Protein AF-A0A946HM13-F1 (afdb_monomer_lite)

Secondary structure (DSSP, 8-state):
-PPEEEEEETTEEEEEETT--HHHHHTTTT-----SS---STT------S--

Foldseek 3Di:
DFDWDWDDDPNDIDIDGPPDDPCNSQPPVPNDDDDDQDDPDPPHDRPCPPVD

Sequence (52 aa):
MSDKVQFTLDGQSVEADAGMTIWEVANGRGLVIPHLCHKPAPGYRPDGNCRA

pLDDT: mean 90.74, std 7.06, range [51.28, 96.5]

Structure (mmCIF, N/CA/C/O backbone):
data_AF-A0A946HM13-F1
#
_entry.id   AF-A0A946HM13-F1
#
loop_
_atom_site.group_PDB
_atom_site.id
_atom_site.type_symbol
_atom_site.label_atom_id
_atom_site.label_alt_id
_atom_site.label_comp_id
_atom_site.label_asym_id
_atom_site.label_entity_id
_atom_site.label_seq_id
_atom_site.pdbx_PDB_ins_code
_atom_site.Cartn_x
_atom_site.Cartn_y
_atom_site.Cartn_z
_atom_site.occupancy
_atom_site.B_iso_or_equiv
_atom_site.auth_seq_id
_atom_site.auth_comp_id
_atom_site.auth_asym_id
_atom_site.auth_atom_id
_atom_site.pdbx_PDB_model_num
ATOM 1 N N . MET A 1 1 ? 4.098 5.710 21.028 1.00 51.28 1 MET A N 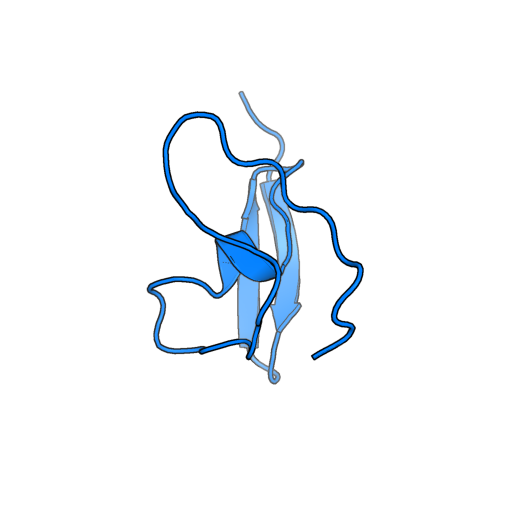1
ATOM 2 C CA . MET A 1 1 ? 3.246 4.545 20.721 1.00 51.28 1 MET A CA 1
ATOM 3 C C . MET A 1 1 ? 2.425 4.936 19.511 1.00 51.28 1 MET A C 1
ATOM 5 O O . MET A 1 1 ? 1.934 6.055 19.521 1.00 51.28 1 MET A O 1
ATOM 9 N N . SER A 1 2 ? 2.395 4.123 18.454 1.00 71.38 2 SER A N 1
ATOM 10 C CA . SE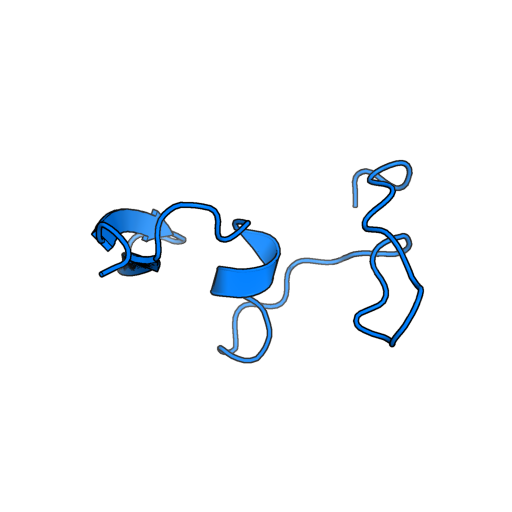R A 1 2 ? 1.498 4.394 17.326 1.00 71.38 2 SER A CA 1
ATOM 11 C C . SER A 1 2 ? 0.105 3.903 17.701 1.00 71.38 2 SER A C 1
ATOM 13 O O . SER A 1 2 ? -0.015 2.802 18.245 1.00 71.38 2 SER A O 1
ATOM 15 N N . ASP A 1 3 ? -0.916 4.719 17.459 1.00 92.12 3 ASP A N 1
ATOM 16 C CA . ASP A 1 3 ? -2.301 4.302 17.644 1.00 92.12 3 ASP A CA 1
ATOM 17 C C . ASP A 1 3 ? -2.618 3.191 16.638 1.00 92.12 3 ASP A C 1
ATOM 19 O O . ASP A 1 3 ? -2.268 3.283 15.460 1.00 92.12 3 ASP A O 1
ATOM 23 N N . LYS A 1 4 ? -3.256 2.113 17.097 1.00 95.31 4 LYS A N 1
ATOM 24 C CA . LYS A 1 4 ? -3.692 1.022 16.220 1.00 95.31 4 LYS A CA 1
ATOM 25 C C . LYS A 1 4 ? -5.053 1.349 15.616 1.00 95.31 4 LYS A C 1
ATOM 27 O O . LYS A 1 4 ? -5.930 1.883 16.292 1.00 95.31 4 LYS A O 1
ATOM 32 N N . VAL A 1 5 ? -5.236 0.991 14.350 1.00 95.62 5 VAL A N 1
ATOM 33 C CA . VAL A 1 5 ? -6.502 1.111 13.622 1.00 95.62 5 VAL A CA 1
ATOM 34 C C . VAL A 1 5 ? -6.937 -0.276 13.169 1.00 95.62 5 VAL A C 1
ATOM 36 O O . VAL A 1 5 ? -6.172 -0.987 12.515 1.00 95.62 5 VAL A O 1
ATOM 39 N N . GLN A 1 6 ? -8.174 -0.642 13.501 1.00 96.50 6 GLN A N 1
ATOM 40 C CA . GLN A 1 6 ? -8.804 -1.876 13.046 1.00 96.50 6 GLN A CA 1
ATOM 41 C C . GLN A 1 6 ? -9.773 -1.581 11.898 1.00 96.50 6 GLN A C 1
ATOM 43 O O . GLN A 1 6 ? -10.593 -0.667 11.987 1.00 96.50 6 GLN A O 1
ATOM 48 N N . PHE A 1 7 ? -9.684 -2.352 10.818 1.00 95.06 7 PHE A N 1
ATOM 49 C CA . PHE A 1 7 ? -10.553 -2.223 9.649 1.00 95.06 7 PHE A CA 1
ATOM 50 C C . PHE A 1 7 ? -10.703 -3.562 8.922 1.00 95.06 7 PHE A C 1
ATOM 52 O O . PHE A 1 7 ? -10.102 -4.565 9.306 1.00 95.06 7 PHE A O 1
ATOM 59 N N . THR A 1 8 ? -11.528 -3.594 7.878 1.00 95.88 8 THR A N 1
ATOM 60 C CA . THR A 1 8 ? -11.749 -4.795 7.065 1.00 95.88 8 THR A CA 1
ATOM 61 C C . THR A 1 8 ? -11.073 -4.658 5.704 1.00 95.88 8 THR A C 1
ATOM 63 O O . THR A 1 8 ? -11.250 -3.645 5.029 1.00 95.88 8 THR A O 1
ATOM 66 N N . LEU A 1 9 ? -10.337 -5.689 5.291 1.00 92.88 9 LEU A N 1
ATOM 67 C CA . LEU A 1 9 ? -9.702 -5.814 3.978 1.00 92.88 9 LEU A CA 1
ATOM 68 C C . LEU A 1 9 ? -9.994 -7.220 3.442 1.00 92.88 9 LEU A C 1
ATOM 70 O O . LEU A 1 9 ? -9.745 -8.199 4.140 1.00 92.88 9 LEU A O 1
ATOM 74 N N . ASP A 1 10 ? -10.606 -7.317 2.260 1.00 92.12 10 ASP A N 1
ATOM 75 C CA . ASP A 1 10 ? -11.089 -8.579 1.669 1.00 92.12 10 ASP A CA 1
ATOM 76 C C . ASP A 1 10 ? -11.939 -9.442 2.620 1.00 92.12 10 ASP A C 1
ATOM 78 O O . ASP A 1 10 ? -11.828 -10.665 2.685 1.00 92.12 10 ASP A O 1
ATOM 82 N N . GLY A 1 11 ? -12.800 -8.786 3.404 1.00 93.38 11 GLY A N 1
ATOM 83 C CA . GLY A 1 11 ? -13.673 -9.454 4.374 1.00 93.38 11 GLY A CA 1
ATOM 84 C C . GLY A 1 11 ? -12.963 -9.948 5.639 1.00 93.38 11 GLY A C 1
ATOM 85 O O . GLY A 1 11 ? -13.626 -10.476 6.530 1.00 93.38 11 GLY A O 1
ATOM 86 N N . GLN A 1 12 ? -11.647 -9.752 5.762 1.00 91.75 12 GLN A N 1
ATOM 87 C CA . GLN A 1 12 ? -10.882 -10.096 6.957 1.00 91.75 12 GLN A CA 1
ATOM 88 C C . GLN A 1 12 ? -10.630 -8.871 7.832 1.00 91.75 12 GLN A C 1
ATOM 90 O O . GLN A 1 12 ? -10.386 -7.771 7.338 1.00 91.75 12 GLN A O 1
ATOM 95 N N . SER A 1 13 ? -10.677 -9.062 9.151 1.00 95.00 13 SER A N 1
ATOM 96 C CA . SER A 1 13 ? -10.287 -8.024 10.104 1.00 95.00 13 SER A CA 1
ATOM 97 C C . SER A 1 13 ? -8.770 -7.865 10.104 1.00 95.00 13 SER A C 1
ATOM 99 O O . SER A 1 13 ? -8.043 -8.832 10.323 1.00 95.00 13 SER A O 1
ATOM 101 N N . VAL A 1 14 ? -8.305 -6.633 9.932 1.00 93.62 14 VAL A N 1
ATOM 102 C CA . VAL A 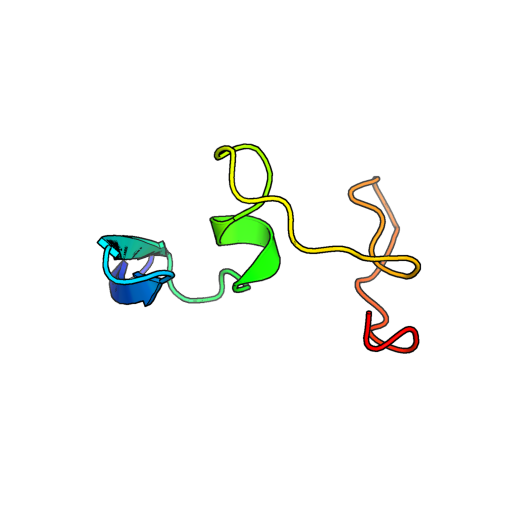1 14 ? -6.893 -6.257 9.936 1.00 93.62 14 VAL A CA 1
ATOM 103 C C . VAL A 1 14 ? -6.664 -5.171 10.978 1.00 93.62 14 VAL A C 1
ATOM 105 O O . VAL A 1 14 ? -7.464 -4.247 11.107 1.00 93.62 14 VAL A O 1
ATOM 108 N N . GLU A 1 15 ? -5.559 -5.283 11.710 1.00 95.38 15 GLU A N 1
ATOM 109 C CA . GLU A 1 15 ? -5.047 -4.240 12.598 1.00 95.38 15 GLU A CA 1
ATOM 110 C C . GLU A 1 15 ? -3.730 -3.692 12.030 1.00 95.38 15 GLU A C 1
ATOM 112 O O . GLU A 1 15 ? -2.841 -4.456 11.633 1.00 95.38 15 GLU A O 1
ATOM 117 N N . ALA A 1 16 ? -3.607 -2.367 11.963 1.00 94.44 16 ALA A N 1
ATOM 118 C CA . ALA A 1 16 ? -2.420 -1.679 11.462 1.00 94.44 16 ALA A CA 1
ATOM 119 C C . ALA A 1 16 ? -2.067 -0.464 12.325 1.00 94.44 16 ALA A C 1
ATOM 121 O O . ALA A 1 16 ? -2.904 0.058 13.059 1.00 94.44 16 ALA A O 1
ATOM 122 N N . ASP A 1 17 ? -0.820 -0.010 12.228 1.00 95.31 17 ASP A N 1
ATOM 123 C CA . ASP A 1 17 ? -0.405 1.257 12.824 1.00 95.31 17 ASP A CA 1
ATOM 124 C C . ASP A 1 17 ? -1.011 2.435 12.052 1.00 95.31 17 ASP A C 1
ATOM 126 O O . ASP A 1 17 ? -1.021 2.450 10.817 1.00 95.31 17 ASP A O 1
ATOM 130 N N . ALA A 1 18 ? -1.495 3.443 12.777 1.00 94.75 18 ALA A N 1
ATOM 131 C CA . ALA A 1 18 ? -1.969 4.682 12.182 1.00 94.75 18 ALA A CA 1
ATOM 132 C C . ALA A 1 18 ? -0.870 5.307 11.307 1.00 94.75 18 ALA A C 1
ATOM 134 O O . ALA A 1 18 ? 0.295 5.394 11.699 1.00 94.75 18 ALA A O 1
ATOM 135 N N . GLY A 1 19 ? -1.254 5.737 10.104 1.00 93.00 19 GLY A N 1
ATOM 136 C CA . GLY A 1 19 ? -0.340 6.301 9.110 1.00 93.00 19 GLY A CA 1
ATOM 137 C C . GLY A 1 19 ? 0.196 5.297 8.088 1.00 93.00 19 GLY A C 1
ATOM 138 O O . GLY A 1 19 ? 0.718 5.733 7.065 1.00 93.00 19 GLY A O 1
ATOM 139 N N . MET A 1 20 ? 0.012 3.987 8.295 1.00 93.56 20 MET A N 1
ATOM 140 C CA . MET A 1 20 ? 0.263 3.010 7.234 1.00 93.56 20 MET A CA 1
ATOM 141 C C . MET A 1 20 ? -0.740 3.179 6.089 1.00 93.56 20 MET A C 1
ATOM 143 O O . MET A 1 20 ? -1.946 3.330 6.295 1.00 93.56 20 MET A O 1
ATOM 147 N N . THR A 1 21 ? -0.248 3.098 4.862 1.00 93.88 21 THR A N 1
ATOM 148 C CA . THR A 1 21 ? -1.076 3.006 3.661 1.00 93.88 21 THR A CA 1
ATOM 149 C C . THR A 1 21 ? -1.653 1.599 3.509 1.00 93.88 21 THR A C 1
ATOM 151 O O . THR A 1 21 ? -1.056 0.610 3.934 1.00 93.88 21 THR A O 1
ATOM 154 N N . ILE A 1 22 ? -2.795 1.476 2.824 1.00 94.19 22 ILE A N 1
ATOM 155 C CA . ILE A 1 22 ? -3.392 0.162 2.512 1.00 94.19 22 ILE A CA 1
ATOM 156 C C . ILE A 1 22 ? -2.407 -0.715 1.721 1.00 94.19 22 ILE A C 1
ATOM 158 O O . ILE A 1 22 ? -2.340 -1.923 1.939 1.00 94.19 22 ILE A O 1
ATOM 162 N N . TRP A 1 23 ? -1.595 -0.102 0.854 1.00 94.06 23 TRP A N 1
ATOM 163 C CA . TRP A 1 23 ? -0.546 -0.804 0.120 1.00 94.06 23 TRP A CA 1
ATOM 164 C C . TRP A 1 23 ? 0.497 -1.421 1.057 1.00 94.06 23 TRP A C 1
ATOM 166 O O . TRP A 1 23 ? 0.796 -2.600 0.919 1.00 94.06 23 TRP A O 1
ATOM 176 N N . GLU A 1 24 ? 1.000 -0.681 2.049 1.00 93.19 24 GLU A N 1
ATOM 177 C CA . GLU A 1 24 ? 1.961 -1.208 3.033 1.00 93.19 24 GLU A CA 1
ATOM 178 C C . GLU A 1 24 ? 1.358 -2.304 3.911 1.00 93.19 24 GLU A C 1
ATOM 180 O O . GLU A 1 24 ? 2.053 -3.244 4.293 1.00 93.19 24 GLU A O 1
ATOM 185 N N . VAL A 1 25 ? 0.063 -2.204 4.220 1.00 93.88 25 VAL A N 1
ATOM 186 C CA . VAL A 1 25 ? -0.649 -3.242 4.969 1.00 93.88 25 VAL A CA 1
ATOM 187 C C . VAL A 1 25 ? -0.762 -4.535 4.156 1.00 93.88 25 VAL A C 1
ATOM 189 O O . VAL A 1 25 ? -0.620 -5.613 4.727 1.00 93.88 25 VAL A O 1
ATOM 192 N N . ALA A 1 26 ? -0.990 -4.453 2.846 1.00 92.88 26 ALA A N 1
ATOM 193 C CA . ALA A 1 26 ? -1.112 -5.618 1.970 1.00 92.88 26 ALA A CA 1
ATOM 194 C C . ALA A 1 26 ? 0.255 -6.205 1.554 1.00 92.88 26 ALA A C 1
ATOM 196 O O . ALA A 1 26 ? 0.423 -7.42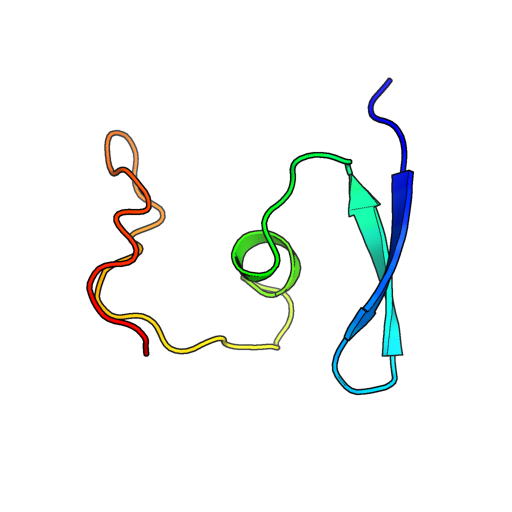6 1.453 1.00 92.88 26 ALA A 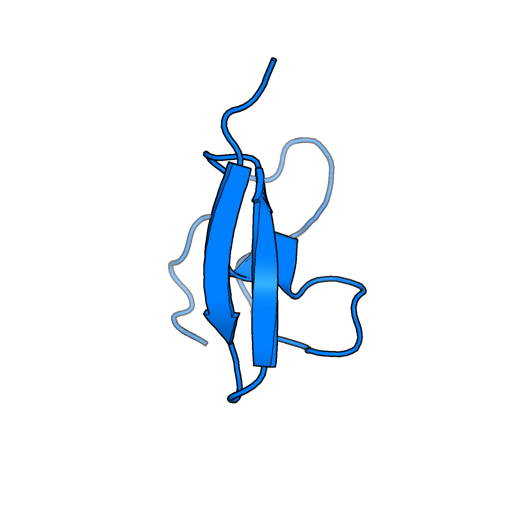O 1
ATOM 197 N N . ASN A 1 27 ? 1.253 -5.342 1.349 1.00 89.25 27 ASN A N 1
ATOM 198 C CA . ASN A 1 27 ? 2.561 -5.704 0.817 1.00 89.25 27 ASN A CA 1
ATOM 199 C C . ASN A 1 27 ? 3.269 -6.761 1.685 1.00 89.25 27 ASN A C 1
ATOM 201 O O . ASN A 1 27 ? 3.457 -6.595 2.888 1.00 89.25 27 ASN A O 1
ATOM 205 N N . GLY A 1 28 ? 3.676 -7.867 1.058 1.00 79.31 28 GLY A N 1
ATOM 206 C CA . GLY A 1 28 ? 4.337 -8.987 1.736 1.00 79.31 28 GLY A CA 1
ATOM 207 C C . GLY A 1 28 ? 3.412 -9.896 2.557 1.00 79.31 28 GLY A C 1
ATOM 208 O O . GLY A 1 28 ? 3.898 -10.865 3.135 1.00 79.31 28 GLY A O 1
ATOM 209 N N . ARG A 1 29 ? 2.093 -9.643 2.589 1.00 83.31 29 ARG A N 1
ATOM 210 C CA . ARG A 1 29 ? 1.105 -10.446 3.345 1.00 83.31 29 ARG A CA 1
ATOM 211 C C . ARG A 1 29 ? 0.251 -11.367 2.470 1.00 83.31 29 ARG A C 1
ATOM 213 O O . ARG A 1 29 ? -0.821 -11.795 2.878 1.00 83.31 29 ARG A O 1
ATOM 220 N N . GLY A 1 30 ? 0.705 -11.655 1.251 1.00 83.25 30 GLY A N 1
ATOM 221 C CA . GLY A 1 30 ? -0.010 -12.503 0.288 1.00 83.25 30 GLY A CA 1
ATOM 222 C C . GLY A 1 30 ? -1.135 -11.797 -0.477 1.00 83.25 30 GLY A C 1
ATOM 223 O O . GLY A 1 30 ? -1.563 -12.310 -1.507 1.00 83.25 30 GLY A O 1
ATOM 224 N N . LEU A 1 31 ? -1.553 -10.603 -0.046 1.00 86.69 31 LEU A N 1
ATOM 225 C CA . LEU A 1 31 ? -2.446 -9.731 -0.802 1.00 86.69 31 LEU A CA 1
ATOM 226 C C . LEU A 1 31 ? -1.619 -8.781 -1.675 1.00 86.69 31 LEU A C 1
ATOM 228 O O . LEU A 1 31 ? -1.040 -7.808 -1.196 1.00 86.69 31 LEU A O 1
ATOM 232 N N . VAL A 1 32 ? -1.529 -9.082 -2.968 1.00 89.06 32 VAL A N 1
ATOM 233 C CA . VAL A 1 32 ? -0.762 -8.263 -3.913 1.00 89.06 32 VAL A CA 1
ATOM 234 C C . VAL A 1 32 ? -1.678 -7.215 -4.529 1.00 89.06 32 VAL A C 1
ATOM 236 O O . VAL A 1 32 ? -2.517 -7.539 -5.364 1.00 89.06 32 VAL A O 1
ATOM 239 N N . ILE A 1 33 ? -1.484 -5.953 -4.146 1.00 91.56 33 ILE A N 1
ATOM 240 C CA . ILE A 1 33 ? -2.114 -4.813 -4.819 1.00 91.56 33 ILE A CA 1
ATOM 241 C C . ILE A 1 33 ? -1.261 -4.459 -6.045 1.00 91.56 33 ILE A C 1
ATOM 243 O O . ILE A 1 33 ? -0.080 -4.122 -5.871 1.00 91.56 33 ILE A O 1
ATOM 247 N N . PRO A 1 34 ? -1.800 -4.547 -7.275 1.00 91.94 34 PRO A N 1
ATOM 248 C CA . PRO A 1 34 ? -1.072 -4.169 -8.480 1.00 91.94 34 PRO A CA 1
ATOM 249 C C . PRO A 1 34 ? -0.594 -2.719 -8.409 1.00 91.94 34 PRO A C 1
ATOM 251 O O . PRO A 1 34 ? -1.262 -1.845 -7.8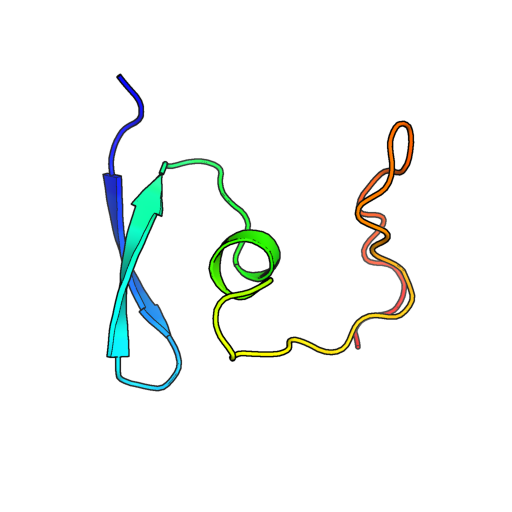72 1.00 91.94 34 PRO A O 1
ATOM 254 N N . HIS A 1 35 ? 0.607 -2.456 -8.913 1.00 92.06 35 HIS A N 1
ATOM 255 C CA . HIS A 1 35 ? 1.161 -1.109 -8.925 1.00 92.06 35 HIS A CA 1
ATOM 256 C C . HIS A 1 35 ? 2.266 -1.000 -9.972 1.00 92.06 35 HIS A C 1
ATOM 258 O O . HIS A 1 35 ? 3.091 -1.897 -10.125 1.00 92.06 35 HIS A O 1
ATOM 264 N N . LEU A 1 36 ? 2.303 0.132 -10.675 1.00 92.62 36 LEU A N 1
ATOM 265 C CA . LEU A 1 36 ? 3.380 0.468 -11.619 1.00 92.62 36 LEU A CA 1
ATOM 266 C C . LEU A 1 36 ? 4.262 1.615 -11.110 1.00 92.62 36 LEU A C 1
ATOM 268 O O . LEU A 1 36 ? 5.402 1.768 -11.531 1.00 92.62 36 LEU A O 1
ATOM 272 N N . CYS A 1 37 ? 3.718 2.432 -10.209 1.00 92.94 37 CYS A N 1
ATOM 273 C CA . CYS A 1 37 ? 4.271 3.719 -9.800 1.00 92.94 37 CYS A CA 1
ATOM 274 C C . CYS A 1 37 ? 4.699 3.786 -8.331 1.00 92.94 37 CYS A C 1
ATOM 276 O O . CYS A 1 37 ? 5.143 4.830 -7.859 1.00 92.94 37 CYS A O 1
ATOM 278 N N . HIS A 1 38 ? 4.541 2.687 -7.597 1.00 92.75 38 HIS A N 1
ATOM 279 C CA . HIS A 1 38 ? 5.021 2.553 -6.231 1.00 92.75 38 HIS A CA 1
ATOM 280 C C . HIS A 1 38 ? 6.236 1.629 -6.246 1.00 92.75 38 HIS A C 1
ATOM 282 O O . HIS A 1 38 ? 6.122 0.483 -6.658 1.00 92.75 38 HIS A O 1
ATOM 288 N N . LYS A 1 39 ? 7.409 2.103 -5.824 1.00 90.19 39 LYS A N 1
ATOM 289 C CA . LYS A 1 39 ? 8.607 1.261 -5.734 1.00 90.19 39 LYS A CA 1
ATOM 290 C C . LYS A 1 39 ? 9.107 1.256 -4.291 1.00 90.19 39 LYS A C 1
ATOM 292 O O . LYS A 1 39 ? 9.537 2.311 -3.829 1.00 90.19 39 LYS A O 1
ATOM 297 N N . PRO A 1 40 ? 9.116 0.104 -3.597 1.00 87.38 40 PRO A N 1
ATOM 298 C CA . PRO A 1 40 ? 9.606 0.007 -2.225 1.00 87.38 40 PRO A CA 1
ATOM 299 C C . PRO A 1 40 ? 11.144 -0.013 -2.203 1.00 87.38 40 PRO A C 1
ATOM 301 O O . PRO A 1 40 ? 11.772 -1.025 -1.902 1.00 87.38 40 PRO A O 1
ATOM 304 N N . ALA A 1 41 ? 11.764 1.100 -2.594 1.00 88.81 41 ALA A N 1
ATOM 305 C CA . ALA A 1 41 ? 13.211 1.273 -2.631 1.00 88.81 41 ALA A CA 1
ATOM 306 C C . ALA A 1 41 ? 13.613 2.615 -1.995 1.00 88.81 41 ALA A C 1
ATOM 308 O O . ALA A 1 41 ? 12.874 3.594 -2.126 1.00 88.81 41 ALA A O 1
ATOM 309 N N . PRO A 1 42 ? 14.788 2.699 -1.340 1.00 90.81 42 PRO A N 1
ATOM 310 C CA . PRO A 1 42 ? 15.246 3.935 -0.713 1.00 90.81 42 PRO A CA 1
ATOM 311 C C . PRO A 1 42 ? 15.247 5.120 -1.687 1.00 90.81 42 PRO A C 1
ATOM 313 O O . PRO A 1 42 ? 15.738 5.009 -2.810 1.00 90.81 42 PRO A O 1
ATOM 316 N N . GLY A 1 43 ? 14.695 6.253 -1.248 1.00 90.94 43 GLY A N 1
ATOM 317 C CA . GLY A 1 43 ? 14.626 7.487 -2.036 1.00 90.94 43 GLY A CA 1
ATOM 318 C C . GLY A 1 43 ? 13.480 7.563 -3.054 1.00 90.94 43 GLY A C 1
ATOM 319 O O . GLY A 1 43 ? 13.336 8.599 -3.697 1.00 90.94 43 GLY A O 1
ATOM 320 N N . TYR A 1 44 ? 12.651 6.522 -3.197 1.00 91.12 44 TYR A N 1
ATOM 321 C CA . TYR A 1 44 ? 11.475 6.551 -4.072 1.00 91.12 44 TYR A CA 1
ATOM 322 C C . TYR A 1 44 ? 10.226 6.970 -3.296 1.00 91.12 44 TYR A C 1
ATOM 324 O O . TYR A 1 44 ? 9.936 6.441 -2.224 1.00 91.12 44 TYR A O 1
ATOM 332 N N . ARG A 1 45 ? 9.469 7.917 -3.856 1.00 92.06 45 ARG A N 1
ATOM 333 C CA . ARG A 1 45 ? 8.190 8.367 -3.300 1.00 92.06 45 ARG A CA 1
ATOM 334 C C . ARG A 1 45 ? 7.030 7.548 -3.892 1.00 92.06 45 ARG A C 1
ATOM 336 O O . ARG A 1 45 ? 7.074 7.216 -5.075 1.00 92.06 45 ARG A O 1
ATOM 343 N N . PRO A 1 46 ? 5.968 7.252 -3.122 1.00 91.94 46 PRO A N 1
ATOM 344 C CA . PRO A 1 46 ? 4.716 6.726 -3.665 1.00 91.94 46 PRO A CA 1
ATOM 345 C C . PRO A 1 46 ? 3.974 7.791 -4.495 1.00 91.94 46 PRO A C 1
ATOM 347 O O . PRO A 1 46 ? 3.212 8.583 -3.947 1.00 91.94 46 PRO A O 1
ATOM 350 N N . ASP A 1 47 ? 4.175 7.830 -5.814 1.00 91.25 47 ASP A N 1
ATOM 351 C CA . ASP A 1 47 ? 3.633 8.919 -6.649 1.00 91.25 47 ASP A CA 1
ATOM 352 C C . ASP A 1 47 ? 2.151 8.775 -7.026 1.00 91.25 47 ASP A C 1
ATOM 354 O O . ASP A 1 47 ? 1.486 9.771 -7.302 1.00 91.25 47 ASP A O 1
ATOM 358 N N . GLY A 1 48 ? 1.606 7.555 -7.044 1.00 92.56 48 GLY A N 1
ATOM 359 C CA . GLY A 1 48 ? 0.165 7.326 -7.223 1.00 92.56 48 GLY A CA 1
ATOM 360 C C . GLY A 1 48 ? -0.423 7.742 -8.583 1.00 92.56 48 GLY A C 1
ATOM 361 O O . GLY A 1 48 ? -1.646 7.820 -8.715 1.00 92.56 48 GLY A O 1
ATOM 362 N N . ASN A 1 49 ? 0.410 7.990 -9.597 1.00 94.81 49 ASN A N 1
ATOM 363 C CA . ASN A 1 49 ? -0.007 8.391 -10.948 1.00 94.81 49 ASN A CA 1
ATOM 364 C C . ASN A 1 49 ? -0.531 7.227 -11.817 1.00 94.81 49 ASN A C 1
ATOM 366 O O . ASN A 1 49 ? -1.245 7.476 -12.782 1.00 94.81 49 ASN A O 1
ATOM 370 N N . CYS A 1 50 ? -0.216 5.972 -11.479 1.00 94.44 50 CYS A N 1
ATOM 371 C CA . CYS A 1 50 ? -0.582 4.792 -12.269 1.00 94.44 50 CYS A CA 1
ATOM 372 C C . CYS A 1 50 ? -2.029 4.315 -12.096 1.00 94.44 50 CYS A C 1
ATOM 374 O O . CYS A 1 50 ? -2.576 3.747 -13.033 1.00 94.44 50 CYS A O 1
ATOM 376 N N . ARG A 1 51 ? -2.644 4.539 -10.925 1.00 91.31 51 ARG A N 1
ATOM 377 C CA . ARG A 1 51 ? -4.038 4.140 -10.617 1.00 91.31 51 ARG A CA 1
ATOM 378 C C . ARG A 1 51 ? -4.357 2.661 -10.930 1.00 91.31 51 ARG A C 1
ATOM 380 O O . ARG A 1 51 ? -5.490 2.356 -11.293 1.00 91.31 51 ARG A O 1
ATOM 387 N N . ALA A 1 52 ? -3.345 1.801 -10.823 1.00 85.75 52 ALA A N 1
ATOM 388 C CA . ALA A 1 52 ? -3.424 0.357 -11.036 1.00 85.75 52 ALA A CA 1
ATOM 389 C C . ALA A 1 52 ? -3.832 -0.381 -9.756 1.00 85.75 52 ALA A C 1
ATOM 391 O O . ALA A 1 52 ? -3.650 0.218 -8.669 1.00 85.75 52 ALA A O 1
#

Radius of gyration: 12.27 Å; chains: 1; bounding box: 29×21×33 Å